Protein AF-A0A0C3C4B1-F1 (afdb_monomer_lite)

Radius of gyration: 58.75 Å; chains: 1; bounding box: 113×46×162 Å

Organism: Piloderma croceum (strain F 1598) (NCBI:txid765440)

Structure (mmCIF, N/CA/C/O backbone):
data_AF-A0A0C3C4B1-F1
#
_entry.id   AF-A0A0C3C4B1-F1
#
loop_
_atom_site.group_PDB
_atom_site.id
_atom_site.type_symbol
_atom_site.label_atom_id
_atom_site.label_alt_id
_atom_site.label_comp_id
_atom_site.label_asym_id
_atom_site.label_entity_id
_atom_site.label_seq_id
_atom_site.pdbx_PDB_ins_code
_atom_site.Cartn_x
_atom_site.Cartn_y
_atom_site.Cartn_z
_atom_site.occupancy
_atom_site.B_iso_or_equiv
_atom_site.auth_seq_id
_atom_site.auth_comp_id
_atom_site.auth_asym_id
_atom_site.auth_atom_id
_atom_site.pdbx_PDB_model_num
ATOM 1 N N . MET A 1 1 ? 31.439 -0.767 -1.280 1.00 61.25 1 MET A N 1
ATOM 2 C CA . MET A 1 1 ? 32.888 -0.505 -1.474 1.00 61.25 1 MET A CA 1
ATOM 3 C C . MET A 1 1 ? 33.476 -1.150 -2.734 1.00 61.25 1 MET A C 1
ATOM 5 O O . MET A 1 1 ? 34.308 -0.508 -3.358 1.00 61.25 1 MET A O 1
ATOM 9 N N . GLN A 1 2 ? 33.068 -2.366 -3.140 1.00 62.38 2 GLN A N 1
ATOM 10 C CA . GLN A 1 2 ? 33.624 -3.017 -4.344 1.00 62.38 2 GLN A CA 1
ATOM 11 C C . GLN A 1 2 ? 33.242 -2.362 -5.678 1.00 62.38 2 GLN A C 1
ATOM 13 O O . GLN A 1 2 ? 34.098 -2.203 -6.540 1.00 62.38 2 GLN A O 1
ATOM 18 N N . PHE A 1 3 ? 31.998 -1.902 -5.823 1.00 70.81 3 PHE A N 1
ATOM 19 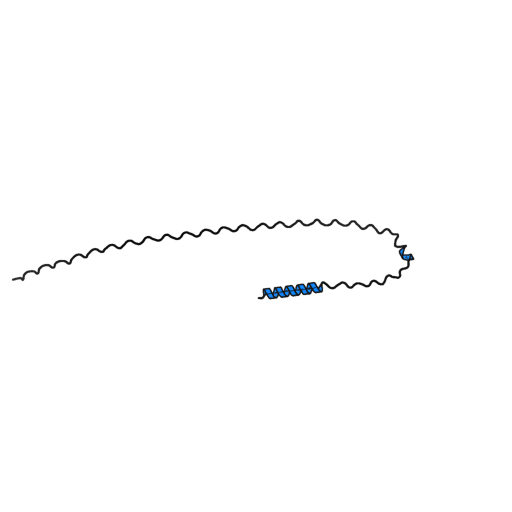C CA . PHE A 1 3 ? 31.538 -1.246 -7.054 1.00 70.81 3 PHE A CA 1
ATOM 20 C C . PHE A 1 3 ? 32.345 0.009 -7.413 1.00 70.81 3 PHE A C 1
ATOM 22 O O . PHE A 1 3 ? 32.698 0.208 -8.569 1.00 70.81 3 PHE A O 1
ATOM 29 N N . PHE A 1 4 ? 32.708 0.821 -6.418 1.00 77.00 4 PHE A N 1
ATOM 30 C CA . PHE A 1 4 ? 33.491 2.037 -6.639 1.00 77.00 4 PHE A CA 1
ATOM 31 C C . PHE A 1 4 ? 34.906 1.734 -7.158 1.00 77.00 4 PHE A C 1
ATOM 33 O O . PHE A 1 4 ? 35.390 2.398 -8.067 1.00 77.00 4 PHE A O 1
ATOM 40 N N . LYS A 1 5 ? 35.545 0.677 -6.641 1.00 74.81 5 LYS A N 1
ATOM 41 C CA . LYS A 1 5 ? 36.882 0.245 -7.077 1.00 74.81 5 LYS A CA 1
ATOM 42 C C . LYS A 1 5 ? 36.877 -0.240 -8.530 1.00 74.81 5 LYS A C 1
ATOM 44 O O . LYS A 1 5 ? 37.757 0.147 -9.291 1.00 74.81 5 LYS A O 1
ATOM 49 N N . SER A 1 6 ? 35.867 -1.015 -8.934 1.00 83.19 6 SER A N 1
ATOM 50 C CA . SER A 1 6 ? 35.720 -1.454 -10.331 1.00 83.19 6 SER A CA 1
ATOM 51 C C . SER A 1 6 ? 35.477 -0.293 -11.294 1.00 83.19 6 SER A C 1
ATOM 53 O O . SER A 1 6 ? 36.046 -0.287 -12.382 1.00 83.19 6 SER A O 1
ATOM 55 N N . ILE A 1 7 ? 34.684 0.706 -10.894 1.00 89.31 7 ILE A N 1
ATOM 56 C CA . ILE A 1 7 ? 34.424 1.890 -11.726 1.00 89.31 7 ILE A CA 1
ATOM 57 C C . ILE A 1 7 ? 35.713 2.692 -11.946 1.00 89.31 7 ILE A C 1
ATOM 59 O O . ILE A 1 7 ? 36.022 3.051 -13.079 1.00 89.31 7 ILE A O 1
ATOM 63 N N . VAL A 1 8 ? 36.504 2.919 -10.893 1.00 88.88 8 VAL A N 1
ATOM 64 C CA . VAL A 1 8 ? 37.772 3.660 -11.006 1.00 88.88 8 VAL A CA 1
ATOM 65 C C . VAL A 1 8 ? 38.770 2.930 -11.910 1.00 88.88 8 VAL A C 1
ATOM 67 O O . VAL A 1 8 ? 39.396 3.562 -12.757 1.00 88.88 8 VAL A O 1
ATOM 70 N N . VAL A 1 9 ? 38.879 1.602 -11.792 1.00 90.25 9 VAL A N 1
ATOM 71 C CA . VAL A 1 9 ? 39.764 0.795 -12.653 1.00 90.25 9 VAL A CA 1
ATOM 72 C C . VAL A 1 9 ? 39.320 0.841 -14.118 1.00 90.25 9 VAL A C 1
ATOM 74 O O . VAL A 1 9 ? 40.162 0.986 -15.002 1.00 90.25 9 VAL A O 1
ATOM 77 N N . ALA A 1 10 ? 38.013 0.773 -14.385 1.00 89.81 10 ALA A N 1
ATOM 78 C CA . ALA A 1 10 ? 37.480 0.843 -15.744 1.00 89.81 10 ALA A CA 1
ATOM 79 C C . ALA A 1 10 ? 37.750 2.204 -16.408 1.00 89.81 10 ALA A C 1
ATOM 81 O O . ALA A 1 10 ? 38.149 2.253 -17.571 1.00 89.81 10 ALA A O 1
ATOM 82 N N . ILE A 1 11 ? 37.594 3.302 -15.661 1.00 89.88 11 ILE A N 1
ATOM 83 C CA . ILE A 1 11 ? 37.898 4.654 -16.153 1.00 89.88 11 ILE A CA 1
ATOM 84 C C . ILE A 1 11 ? 39.391 4.777 -16.476 1.00 89.88 11 ILE A C 1
ATOM 86 O O . ILE A 1 11 ? 39.749 5.251 -17.553 1.00 89.88 11 ILE A O 1
ATOM 90 N N . LEU A 1 12 ? 40.264 4.298 -15.585 1.00 89.12 12 LEU A N 1
ATOM 91 C CA . LEU A 1 12 ? 41.713 4.402 -15.764 1.00 89.12 12 LEU A CA 1
ATOM 92 C C . LEU A 1 12 ? 42.204 3.602 -16.982 1.00 89.12 12 LEU A C 1
ATOM 94 O O . LEU A 1 12 ? 43.038 4.086 -17.748 1.00 89.12 12 LEU A O 1
ATOM 98 N N . ALA A 1 13 ? 41.643 2.408 -17.196 1.00 85.00 13 ALA A N 1
ATOM 99 C CA . ALA A 1 13 ? 41.939 1.579 -18.361 1.00 85.00 13 ALA A CA 1
ATOM 100 C C . ALA A 1 13 ? 41.488 2.243 -19.674 1.00 85.00 13 ALA A C 1
ATOM 102 O O . ALA A 1 13 ? 42.225 2.227 -20.662 1.00 85.00 13 ALA A O 1
ATOM 103 N N . LEU A 1 14 ? 40.311 2.876 -19.678 1.00 82.75 14 LEU A N 1
ATOM 104 C CA . LEU A 1 14 ? 39.783 3.563 -20.855 1.00 82.75 14 LEU A CA 1
ATOM 105 C C . LEU A 1 14 ? 40.607 4.812 -21.209 1.00 82.75 14 LEU A C 1
ATOM 107 O O . LEU A 1 14 ? 40.904 5.040 -22.381 1.00 82.75 14 LEU A O 1
ATOM 111 N N . SER A 1 15 ? 41.037 5.588 -20.211 1.00 74.56 15 SER A N 1
ATOM 112 C CA . SER A 1 15 ? 41.909 6.752 -20.422 1.00 74.56 15 SER A CA 1
ATOM 113 C C . SER A 1 15 ? 43.293 6.366 -20.955 1.00 74.56 15 SER A C 1
ATOM 115 O O . SER A 1 15 ? 43.823 7.037 -21.845 1.00 74.56 15 SER A O 1
ATOM 117 N N . ALA A 1 16 ? 43.869 5.268 -20.456 1.00 72.38 16 ALA A N 1
ATOM 118 C CA . ALA A 1 16 ? 45.143 4.749 -20.952 1.00 72.38 16 ALA A CA 1
ATOM 119 C C . ALA A 1 16 ? 45.040 4.283 -22.415 1.00 72.38 16 ALA A C 1
ATOM 121 O O . ALA A 1 16 ? 45.902 4.610 -23.232 1.00 72.38 16 ALA A O 1
ATOM 122 N N . TYR A 1 17 ? 43.955 3.589 -22.768 1.00 72.62 17 TYR A N 1
ATOM 123 C CA . TYR A 1 17 ? 43.702 3.148 -24.140 1.00 72.62 17 TYR A CA 1
ATOM 124 C C . TYR A 1 17 ? 43.503 4.326 -25.108 1.00 72.62 17 TYR A C 1
ATOM 126 O O . TYR A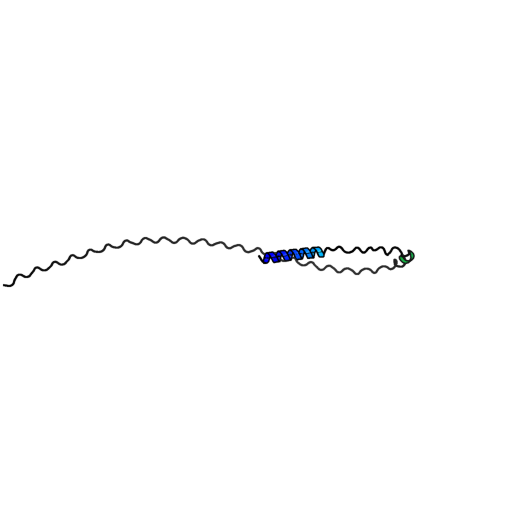 1 17 ? 44.091 4.345 -26.188 1.00 72.62 17 TYR A O 1
ATOM 134 N N . ALA A 1 18 ? 42.753 5.353 -24.695 1.00 65.44 18 ALA A N 1
ATOM 135 C CA . ALA A 1 18 ? 42.546 6.562 -25.494 1.00 65.44 18 ALA A CA 1
ATOM 136 C C . ALA A 1 18 ? 43.855 7.324 -25.775 1.00 65.44 18 ALA A C 1
ATOM 138 O O . ALA A 1 18 ? 44.009 7.916 -26.839 1.00 65.44 18 ALA A O 1
ATOM 139 N N . THR A 1 19 ? 44.816 7.275 -24.847 1.00 62.03 19 THR A N 1
ATOM 140 C CA . THR A 1 19 ? 46.128 7.924 -25.007 1.00 62.03 19 THR A CA 1
ATOM 141 C C . THR A 1 19 ? 47.032 7.149 -25.973 1.00 62.03 19 THR A C 1
ATOM 143 O O . THR A 1 19 ? 47.754 7.755 -26.760 1.00 62.03 19 THR A O 1
ATOM 146 N N . ALA A 1 20 ? 46.967 5.814 -25.971 1.00 58.16 20 ALA A N 1
ATOM 147 C CA . ALA A 1 20 ? 47.760 4.972 -26.869 1.00 58.16 20 ALA A CA 1
ATOM 148 C C . ALA A 1 20 ? 47.301 5.045 -28.339 1.00 58.16 20 ALA A C 1
ATOM 150 O O . ALA A 1 20 ? 48.114 4.878 -29.246 1.00 58.16 20 ALA A O 1
ATOM 151 N N . ALA A 1 21 ? 46.020 5.332 -28.584 1.00 58.78 21 ALA A N 1
ATOM 152 C CA . ALA A 1 21 ? 45.460 5.471 -29.930 1.00 58.78 21 ALA A CA 1
ATOM 153 C C . ALA A 1 21 ? 45.822 6.800 -30.632 1.00 58.78 21 ALA A C 1
ATOM 155 O O . ALA A 1 21 ? 45.499 6.979 -31.802 1.00 58.78 21 ALA A O 1
ATOM 156 N N . ALA A 1 22 ? 46.491 7.727 -29.938 1.00 57.78 22 ALA A N 1
ATOM 157 C CA . ALA A 1 22 ? 46.840 9.056 -30.441 1.00 57.78 22 ALA A CA 1
ATOM 158 C C . ALA A 1 22 ? 48.310 9.177 -30.896 1.00 57.78 22 ALA A C 1
ATOM 160 O O . ALA A 1 22 ? 48.888 10.264 -30.844 1.00 57.78 22 ALA A O 1
ATOM 161 N N . LEU A 1 23 ? 48.941 8.076 -31.324 1.00 56.38 23 LEU A N 1
ATOM 162 C CA . LEU A 1 23 ? 50.271 8.129 -31.935 1.00 56.38 23 LEU A CA 1
ATOM 163 C C . LEU A 1 23 ? 50.169 8.761 -33.339 1.00 56.38 23 LEU A C 1
ATOM 165 O O . LEU A 1 23 ? 49.448 8.233 -34.184 1.00 56.38 23 LEU A O 1
ATOM 169 N N . PRO A 1 24 ? 50.860 9.883 -33.613 1.00 57.44 24 PRO A N 1
ATOM 170 C CA . PRO A 1 24 ? 50.840 10.500 -34.930 1.00 57.44 24 PRO A CA 1
ATOM 171 C C . PRO A 1 24 ? 51.627 9.644 -35.932 1.00 57.44 24 PRO A C 1
ATOM 173 O O . PRO A 1 24 ? 52.768 9.260 -35.675 1.00 57.44 24 PRO A O 1
ATOM 176 N N . GLU A 1 25 ? 51.004 9.372 -37.079 1.00 58.44 25 GLU A N 1
ATOM 177 C CA . GLU A 1 25 ? 51.595 8.687 -38.234 1.00 58.44 25 GLU A CA 1
ATOM 178 C C . GLU A 1 25 ? 53.004 9.225 -38.571 1.00 58.44 25 GLU A C 1
ATOM 180 O O . GLU A 1 25 ? 53.204 10.448 -38.637 1.00 58.44 25 GLU A O 1
ATOM 185 N N . PRO A 1 26 ? 53.995 8.353 -38.839 1.00 52.41 26 PRO A N 1
ATOM 186 C CA . PRO A 1 26 ? 55.309 8.786 -39.285 1.00 52.41 26 PRO A CA 1
ATOM 187 C C . PRO A 1 26 ? 55.194 9.399 -40.686 1.00 52.41 26 PRO A C 1
ATOM 189 O O . PRO A 1 26 ? 54.931 8.713 -41.673 1.00 52.41 26 PRO A O 1
ATOM 192 N N . LYS A 1 27 ? 55.424 10.713 -40.794 1.00 49.81 27 LYS A N 1
ATOM 193 C CA . LYS A 1 27 ? 55.562 11.408 -42.082 1.00 49.81 27 LYS A CA 1
ATOM 194 C C . LYS A 1 27 ? 56.703 10.768 -42.880 1.00 49.81 27 LYS A C 1
ATOM 196 O O . LYS A 1 27 ? 57.877 11.030 -42.621 1.00 49.81 27 LYS A O 1
ATOM 201 N N . ALA A 1 28 ? 56.354 9.953 -43.871 1.00 51.19 28 ALA A N 1
ATOM 202 C CA . ALA A 1 28 ? 57.290 9.465 -44.869 1.00 51.19 28 ALA A CA 1
ATOM 203 C C . ALA A 1 28 ? 57.869 10.666 -45.640 1.00 51.19 28 ALA A C 1
ATOM 205 O O . ALA A 1 28 ? 57.177 11.343 -46.402 1.00 51.19 28 ALA A O 1
ATOM 206 N N . SER A 1 29 ? 59.146 10.957 -45.394 1.00 51.50 29 SER A N 1
ATOM 207 C CA . SER A 1 29 ? 59.927 11.980 -46.090 1.00 51.50 29 SER A CA 1
ATOM 208 C C . SER A 1 29 ? 60.185 11.533 -47.533 1.00 51.50 29 SER A C 1
ATOM 210 O O . SER A 1 29 ? 61.153 10.837 -47.835 1.00 51.50 29 SER A O 1
ATOM 212 N N . GLY A 1 30 ? 59.265 11.881 -48.432 1.00 56.69 30 GLY A N 1
ATOM 213 C CA . GLY A 1 30 ? 59.358 11.604 -49.862 1.00 56.69 30 GLY A CA 1
ATOM 214 C C . GLY A 1 30 ? 60.284 12.588 -50.573 1.00 56.69 30 GLY A C 1
ATOM 215 O O . GLY A 1 30 ? 59.812 13.528 -51.203 1.00 56.69 30 GLY A O 1
ATOM 216 N N . ASN A 1 31 ? 61.598 12.364 -50.504 1.00 51.91 31 ASN A N 1
ATOM 217 C CA . ASN A 1 31 ? 62.592 13.132 -51.267 1.00 51.91 31 ASN A CA 1
ATOM 218 C C . ASN A 1 31 ? 63.342 12.258 -52.290 1.00 51.91 31 ASN A C 1
ATOM 220 O O . ASN A 1 31 ? 64.567 12.264 -52.344 1.00 51.91 31 ASN A O 1
ATOM 224 N N . GLY A 1 32 ? 62.604 11.463 -53.074 1.00 52.69 32 GLY A N 1
ATOM 225 C CA . GLY A 1 32 ? 63.179 10.481 -54.009 1.00 52.69 32 GLY A CA 1
ATOM 226 C C . GLY A 1 32 ? 62.897 10.701 -55.499 1.00 52.69 32 GLY A C 1
ATOM 227 O O . GLY A 1 32 ? 63.417 9.955 -56.317 1.00 52.69 32 GLY A O 1
ATOM 228 N N . LEU A 1 33 ? 62.088 11.692 -55.894 1.00 48.75 33 LEU A N 1
ATOM 229 C CA . LEU A 1 33 ? 61.560 11.773 -57.272 1.00 48.75 33 LEU A CA 1
ATOM 230 C C . LEU A 1 33 ? 62.057 12.986 -58.076 1.00 48.75 33 LEU A C 1
ATOM 232 O O . LEU A 1 33 ? 61.385 13.455 -58.991 1.00 48.75 33 LEU A O 1
ATOM 236 N N . ARG A 1 34 ? 63.237 13.524 -57.751 1.00 55.19 34 ARG A N 1
ATOM 237 C CA . ARG A 1 34 ? 63.822 14.699 -58.427 1.00 55.19 34 ARG A CA 1
ATOM 238 C C . ARG A 1 34 ? 64.806 14.347 -59.552 1.00 55.19 34 ARG A C 1
ATOM 240 O O . ARG A 1 34 ? 65.710 15.128 -59.809 1.00 55.19 34 ARG A O 1
ATOM 247 N N . MET A 1 35 ? 64.633 13.216 -60.241 1.00 53.75 35 MET A N 1
ATOM 248 C CA . MET A 1 35 ? 65.390 12.891 -61.463 1.00 53.75 35 MET A CA 1
ATOM 249 C C . MET A 1 35 ? 64.604 11.958 -62.397 1.00 53.75 35 MET A C 1
ATOM 251 O O . MET A 1 35 ? 64.938 10.789 -62.541 1.00 53.75 35 MET A O 1
ATOM 255 N N . LEU A 1 36 ? 63.562 12.459 -63.059 1.00 47.25 36 LEU A N 1
ATOM 256 C CA . LEU A 1 36 ? 63.044 11.814 -64.270 1.00 47.25 36 LEU A CA 1
ATOM 257 C C . LEU A 1 36 ? 63.010 12.869 -65.377 1.00 47.25 36 LEU A C 1
ATOM 259 O O . LEU A 1 36 ? 62.537 13.987 -65.180 1.00 47.25 36 LEU A O 1
ATOM 263 N N . THR A 1 37 ? 63.632 12.536 -66.503 1.00 50.47 37 THR A N 1
ATOM 264 C CA . THR A 1 37 ? 63.935 13.428 -67.625 1.00 50.47 37 THR A CA 1
ATOM 265 C C . THR A 1 37 ? 62.671 14.033 -68.267 1.00 50.47 37 THR A C 1
ATOM 267 O O . THR A 1 37 ? 61.631 13.369 -68.325 1.00 50.47 37 THR A O 1
ATOM 270 N N . PRO A 1 38 ? 62.736 15.265 -68.821 1.00 55.94 38 PRO A N 1
ATOM 271 C CA . PRO A 1 38 ? 61.573 15.939 -69.420 1.00 55.94 38 PRO A CA 1
ATOM 272 C C . PRO A 1 38 ? 60.915 15.159 -70.573 1.00 55.94 38 PRO A C 1
ATOM 274 O O . PRO A 1 38 ? 59.708 15.256 -70.777 1.00 55.94 38 PRO A O 1
ATOM 277 N N . ALA A 1 39 ? 61.692 14.345 -71.297 1.00 48.97 39 ALA A N 1
ATOM 278 C CA . ALA A 1 39 ? 61.240 13.616 -72.483 1.00 48.97 39 ALA A CA 1
ATOM 279 C C . ALA A 1 39 ? 60.266 12.457 -72.181 1.00 48.97 39 ALA A C 1
ATOM 281 O O . ALA A 1 39 ? 59.399 12.168 -72.999 1.00 48.97 39 ALA A O 1
ATOM 282 N N . ALA A 1 40 ? 60.343 11.832 -71.000 1.00 50.88 40 ALA A N 1
ATOM 283 C CA . ALA A 1 40 ? 59.419 10.758 -70.611 1.00 50.88 40 ALA A CA 1
ATOM 284 C C . ALA A 1 40 ? 58.076 11.286 -70.063 1.00 50.88 40 ALA A C 1
ATOM 286 O O . ALA A 1 40 ? 57.097 10.548 -69.992 1.00 50.88 40 ALA A O 1
ATOM 287 N N . SER A 1 41 ? 58.011 12.573 -69.697 1.00 52.69 41 SER A N 1
ATOM 288 C CA . SER A 1 41 ? 56.814 13.188 -69.102 1.00 52.69 41 SER A CA 1
ATOM 289 C C . SER A 1 41 ? 55.732 13.543 -70.126 1.00 52.69 41 SER A C 1
ATOM 291 O O . SER A 1 41 ? 54.577 13.717 -69.746 1.00 52.69 41 SER A O 1
ATOM 293 N N . HIS A 1 42 ? 56.090 13.667 -71.407 1.00 53.31 42 HIS A N 1
ATOM 294 C CA . HIS A 1 42 ? 55.137 13.975 -72.478 1.00 53.31 42 HIS A CA 1
ATOM 295 C C . HIS A 1 42 ? 54.443 12.719 -73.025 1.00 53.31 42 HIS A C 1
ATOM 297 O O . HIS A 1 42 ? 53.243 12.750 -73.253 1.00 53.31 42 HIS A O 1
ATOM 303 N N . ALA A 1 43 ? 55.154 11.594 -73.155 1.00 52.69 43 ALA A N 1
ATOM 304 C CA . ALA A 1 43 ? 54.611 10.382 -73.779 1.00 52.69 43 ALA A CA 1
ATOM 305 C C . ALA A 1 43 ? 53.537 9.650 -72.944 1.00 52.69 43 ALA A C 1
ATOM 307 O O . ALA A 1 43 ? 52.748 8.893 -73.494 1.00 52.69 43 ALA A O 1
ATOM 308 N N . LEU A 1 44 ? 53.486 9.875 -71.627 1.00 54.31 44 LEU A N 1
ATOM 309 C CA . LEU A 1 44 ? 52.461 9.311 -70.732 1.00 54.31 44 LEU A CA 1
ATOM 310 C C . LEU A 1 44 ? 51.250 10.236 -70.528 1.00 54.31 44 LEU A C 1
ATOM 312 O O . LEU A 1 44 ? 50.309 9.851 -69.840 1.00 54.31 44 LEU A O 1
ATOM 316 N N . ARG A 1 45 ? 51.279 11.467 -71.059 1.00 55.78 45 ARG A N 1
ATOM 317 C CA . ARG A 1 45 ? 50.228 12.474 -70.822 1.00 55.78 45 ARG A CA 1
ATOM 318 C C . ARG A 1 45 ? 49.073 12.434 -71.820 1.00 55.78 45 ARG A C 1
ATOM 320 O O . ARG A 1 45 ? 48.038 13.014 -71.512 1.00 55.78 45 ARG A O 1
ATOM 327 N N . ASP A 1 46 ? 49.242 11.771 -72.963 1.00 56.12 46 ASP A N 1
ATOM 328 C CA . ASP A 1 46 ? 48.296 11.846 -74.088 1.00 56.12 46 ASP A CA 1
ATOM 329 C C . ASP A 1 46 ? 47.273 10.698 -74.152 1.00 56.12 46 ASP A C 1
ATOM 331 O O . ASP A 1 46 ? 46.434 10.683 -75.049 1.00 56.12 46 ASP A O 1
ATOM 335 N N . GLU A 1 47 ? 47.285 9.753 -73.207 1.00 60.91 47 GLU A N 1
ATOM 336 C CA . GLU A 1 47 ? 46.217 8.749 -73.098 1.00 60.91 47 GLU A CA 1
ATOM 337 C C . GLU A 1 47 ? 45.103 9.306 -72.192 1.00 60.91 47 GLU A C 1
ATOM 339 O O . GLU A 1 47 ? 45.368 9.603 -71.019 1.00 60.91 47 GLU A O 1
ATOM 344 N N . PRO A 1 48 ? 43.871 9.517 -72.702 1.00 69.62 48 PRO A N 1
ATOM 345 C CA . PRO A 1 48 ? 42.769 9.986 -71.878 1.00 69.62 48 PRO A CA 1
ATOM 346 C C . PRO A 1 48 ? 42.484 8.951 -70.792 1.00 69.62 48 PRO A C 1
ATOM 348 O O . PRO A 1 48 ? 42.015 7.854 -71.080 1.00 69.62 48 PRO A O 1
ATOM 351 N N . ALA A 1 49 ? 42.742 9.307 -69.531 1.00 71.94 49 ALA A N 1
ATOM 352 C CA . ALA A 1 49 ? 42.439 8.421 -68.418 1.00 71.94 49 ALA A CA 1
ATOM 353 C C . ALA A 1 49 ? 40.954 8.003 -68.483 1.00 71.94 49 ALA A C 1
ATOM 355 O O . ALA A 1 49 ? 40.086 8.875 -6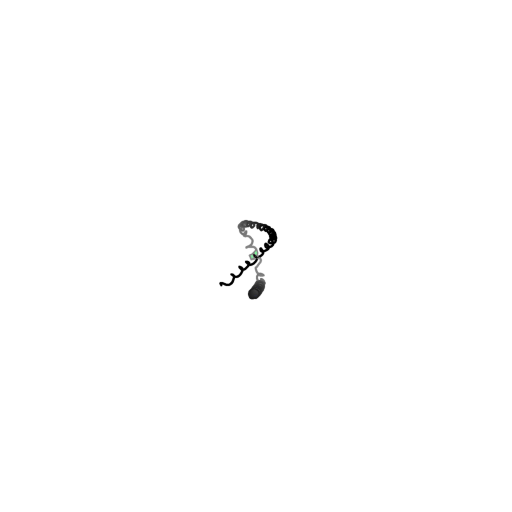8.621 1.00 71.94 49 ALA A O 1
ATOM 356 N N . PRO A 1 50 ? 40.642 6.696 -68.399 1.00 76.81 50 PRO A N 1
ATOM 357 C CA . PRO A 1 50 ? 39.273 6.221 -68.507 1.00 76.81 50 PRO A CA 1
ATOM 358 C C . PRO A 1 50 ? 38.402 6.894 -67.447 1.00 76.81 50 PRO A C 1
ATOM 360 O O . PRO A 1 50 ? 38.798 7.029 -66.286 1.00 76.81 50 PRO A O 1
ATOM 363 N N . ALA A 1 51 ? 37.211 7.333 -67.863 1.00 80.06 51 ALA A N 1
ATOM 364 C CA . ALA A 1 51 ? 36.265 7.988 -66.974 1.00 80.06 51 ALA A CA 1
ATOM 365 C C . ALA A 1 51 ? 35.964 7.081 -65.773 1.00 80.06 51 ALA A C 1
ATOM 367 O O . ALA A 1 51 ? 35.633 5.903 -65.935 1.00 80.06 51 ALA A O 1
ATOM 368 N N . ALA A 1 52 ? 36.090 7.635 -64.566 1.00 80.56 52 ALA A N 1
ATOM 369 C CA . ALA A 1 52 ? 35.775 6.900 -63.353 1.00 80.56 52 ALA A CA 1
ATOM 370 C C . ALA A 1 52 ? 34.296 6.469 -63.382 1.00 80.56 52 ALA A C 1
ATOM 372 O O . ALA A 1 52 ? 33.438 7.263 -63.786 1.00 80.56 52 ALA A O 1
ATOM 373 N N . PRO A 1 53 ? 33.980 5.230 -62.966 1.00 83.12 53 PRO A N 1
ATOM 374 C CA . PRO A 1 53 ? 32.601 4.780 -62.913 1.00 83.12 53 PRO A CA 1
ATOM 375 C C . PRO A 1 53 ? 31.788 5.671 -61.961 1.00 83.12 53 PRO A C 1
ATOM 377 O O . PRO A 1 53 ? 32.331 6.187 -60.977 1.00 83.12 53 PRO A O 1
ATOM 380 N N . PRO A 1 54 ? 30.486 5.858 -62.234 1.00 82.94 54 PRO A N 1
ATOM 381 C CA . PRO A 1 54 ? 29.626 6.658 -61.380 1.00 82.94 54 PRO A CA 1
ATOM 382 C C . PRO A 1 54 ? 29.597 6.085 -59.961 1.00 82.94 54 PRO A C 1
ATOM 384 O O . PRO A 1 54 ? 29.517 4.872 -59.760 1.00 82.94 54 PRO A O 1
ATOM 387 N N . ALA A 1 55 ? 29.661 6.976 -58.973 1.00 85.00 55 ALA A N 1
ATOM 388 C CA . ALA A 1 55 ? 29.560 6.591 -57.575 1.00 85.00 55 ALA A CA 1
ATOM 389 C C . ALA A 1 55 ? 28.163 6.033 -57.273 1.00 85.00 55 ALA A C 1
ATOM 391 O O . ALA A 1 55 ? 27.153 6.535 -57.774 1.00 85.00 55 ALA A O 1
ATOM 392 N N . PHE A 1 56 ? 28.104 5.006 -56.425 1.00 89.44 56 PHE A N 1
ATOM 393 C CA . PHE A 1 56 ? 26.830 4.477 -55.958 1.00 89.44 56 PHE A CA 1
ATOM 394 C C . PHE A 1 56 ? 26.093 5.513 -55.097 1.00 89.44 56 PHE A C 1
ATOM 396 O O . PHE A 1 56 ? 26.735 6.225 -54.317 1.00 89.44 56 PHE A O 1
ATOM 403 N N . PRO A 1 57 ? 24.753 5.589 -55.194 1.00 87.12 57 PRO A N 1
ATOM 404 C CA . PRO A 1 57 ? 23.960 6.422 -54.304 1.00 87.12 57 PRO A CA 1
ATOM 405 C C . PRO A 1 57 ? 24.186 6.024 -52.846 1.00 87.12 57 PRO A C 1
ATOM 407 O O . PRO A 1 57 ? 24.271 4.837 -52.520 1.00 87.12 57 PRO A O 1
ATOM 410 N N . ALA A 1 58 ? 24.245 7.019 -51.963 1.00 87.88 58 ALA A N 1
ATOM 411 C CA . ALA A 1 58 ? 24.286 6.759 -50.533 1.00 87.88 58 ALA A CA 1
ATOM 412 C C . ALA A 1 58 ? 22.999 6.032 -50.093 1.00 87.88 58 ALA A C 1
ATOM 414 O O . ALA A 1 58 ? 21.915 6.344 -50.602 1.00 87.88 58 ALA A O 1
ATOM 415 N N . PRO A 1 59 ? 23.091 5.075 -49.154 1.00 90.75 59 PRO A N 1
ATOM 416 C CA . PRO A 1 59 ? 21.911 4.415 -48.623 1.00 90.75 59 PRO A CA 1
ATOM 417 C C . PRO A 1 59 ? 20.996 5.430 -47.917 1.00 90.75 59 PRO A C 1
ATOM 419 O O . PRO A 1 59 ? 21.481 6.423 -47.364 1.00 90.75 59 PRO A O 1
ATOM 422 N N . PRO A 1 60 ? 19.674 5.194 -47.918 1.00 90.44 60 PRO A N 1
ATOM 423 C CA . PRO A 1 60 ? 18.728 6.069 -47.243 1.00 90.44 60 PRO A CA 1
ATOM 424 C C . PRO A 1 60 ? 18.992 6.120 -45.734 1.00 90.44 60 PRO A C 1
ATOM 426 O O . PRO A 1 60 ? 19.412 5.138 -45.119 1.00 90.44 60 PRO A O 1
ATOM 429 N N . ALA A 1 61 ? 18.717 7.279 -45.136 1.00 90.56 61 ALA A N 1
ATOM 430 C CA . ALA A 1 61 ? 18.837 7.469 -43.698 1.00 90.56 61 ALA A CA 1
ATOM 431 C C . ALA A 1 61 ? 17.825 6.597 -42.938 1.00 90.56 61 ALA A C 1
ATOM 433 O O . ALA A 1 61 ? 16.693 6.393 -43.383 1.00 90.56 61 ALA A O 1
ATOM 434 N N . LEU A 1 62 ? 18.236 6.104 -41.768 1.00 93.81 62 LEU A N 1
ATOM 435 C CA . LEU A 1 62 ? 17.356 5.334 -40.896 1.00 93.81 62 LEU A CA 1
ATOM 436 C C . LEU A 1 62 ? 16.261 6.235 -40.295 1.00 93.81 62 LEU A C 1
ATOM 438 O O . LEU A 1 62 ? 16.542 7.390 -39.960 1.00 93.81 62 LEU A O 1
ATOM 442 N N . PRO A 1 63 ? 15.030 5.720 -40.117 1.00 90.81 63 PRO A N 1
ATOM 443 C CA . PRO A 1 63 ? 13.974 6.446 -39.422 1.00 90.81 63 PRO A CA 1
ATOM 444 C C . PRO A 1 63 ? 14.373 6.812 -37.991 1.00 90.81 63 PRO A C 1
ATOM 446 O O . PRO A 1 63 ? 15.068 6.056 -37.309 1.00 90.81 63 PRO A O 1
ATOM 449 N N . ALA A 1 64 ? 13.884 7.958 -37.520 1.00 90.19 64 ALA A N 1
ATOM 450 C CA . ALA A 1 64 ? 14.056 8.356 -36.131 1.00 90.19 64 ALA A CA 1
ATOM 451 C C . ALA A 1 64 ? 13.337 7.366 -35.190 1.00 90.19 64 ALA A C 1
ATOM 453 O O . ALA A 1 64 ? 12.254 6.875 -35.528 1.00 90.19 64 ALA A O 1
ATOM 454 N N . PRO A 1 65 ? 13.908 7.073 -34.009 1.00 91.69 65 PRO A N 1
ATOM 455 C CA . PRO A 1 65 ? 13.249 6.223 -33.029 1.00 91.69 65 PRO A CA 1
ATOM 456 C C . PRO A 1 65 ? 11.941 6.868 -32.533 1.00 91.69 65 PRO A C 1
ATOM 458 O O . PRO A 1 65 ? 11.828 8.097 -32.502 1.00 91.69 65 PRO A O 1
ATOM 461 N N . PRO A 1 66 ? 10.948 6.058 -32.126 1.00 89.69 66 PRO A N 1
ATOM 462 C CA . PRO A 1 66 ? 9.686 6.566 -31.604 1.00 89.69 66 PRO A CA 1
ATOM 463 C C . PRO A 1 66 ? 9.883 7.364 -30.309 1.00 89.69 66 PRO A C 1
ATOM 465 O O . PRO A 1 66 ? 10.767 7.073 -29.501 1.00 89.69 66 PRO A O 1
ATOM 468 N N . ALA A 1 67 ? 9.023 8.362 -30.100 1.00 90.81 67 ALA A N 1
ATOM 469 C CA . ALA A 1 67 ? 9.024 9.165 -28.883 1.00 90.81 67 ALA A CA 1
ATOM 470 C C . ALA A 1 67 ? 8.596 8.332 -27.662 1.00 90.81 67 ALA A C 1
ATOM 472 O O . ALA A 1 67 ? 7.685 7.506 -27.740 1.00 90.81 67 ALA A O 1
ATOM 473 N N . LEU A 1 68 ? 9.237 8.582 -26.518 1.00 90.19 68 LEU A N 1
ATOM 474 C CA . LEU A 1 68 ? 8.843 7.986 -25.243 1.00 90.19 68 LEU A CA 1
ATOM 475 C C . LEU A 1 68 ? 7.528 8.595 -24.751 1.00 90.19 68 LEU A C 1
ATOM 477 O O . LEU A 1 68 ? 7.352 9.813 -24.752 1.00 90.19 68 LEU A O 1
ATOM 481 N N . LEU A 1 69 ? 6.619 7.735 -24.293 1.00 91.00 69 LEU A N 1
ATOM 482 C CA . LEU A 1 69 ? 5.384 8.165 -23.645 1.00 91.00 69 LEU A CA 1
ATOM 483 C C . LEU A 1 69 ? 5.675 8.719 -22.248 1.00 91.00 69 LEU A C 1
ATOM 485 O O . LEU A 1 69 ? 6.558 8.233 -21.539 1.00 91.00 69 LEU A O 1
ATOM 489 N N . ALA A 1 70 ? 4.891 9.718 -21.845 1.00 89.94 70 ALA A N 1
ATOM 490 C CA . ALA A 1 70 ? 4.940 10.240 -20.488 1.00 89.94 70 ALA A CA 1
ATOM 491 C C . ALA A 1 70 ? 4.497 9.161 -19.479 1.00 89.94 70 ALA A C 1
ATOM 493 O O . ALA A 1 70 ? 3.581 8.382 -19.773 1.00 89.94 70 ALA A O 1
ATOM 494 N N . PRO A 1 71 ? 5.115 9.105 -18.286 1.00 89.88 71 PRO A N 1
ATOM 495 C CA . PRO A 1 71 ? 4.680 8.193 -17.241 1.00 89.88 71 PRO A CA 1
ATOM 496 C C . PRO A 1 71 ? 3.247 8.527 -16.783 1.00 89.88 71 PRO A C 1
ATOM 498 O O . PRO A 1 71 ? 2.840 9.692 -16.822 1.00 89.88 71 PRO A O 1
ATOM 501 N N . PRO A 1 72 ? 2.471 7.525 -16.332 1.00 87.69 72 PRO A N 1
ATOM 502 C CA . PRO A 1 72 ? 1.121 7.746 -15.827 1.00 87.69 72 PRO A CA 1
ATOM 503 C C . PRO A 1 72 ? 1.121 8.628 -14.570 1.00 87.69 72 PRO A C 1
ATOM 505 O O . PRO A 1 72 ? 2.059 8.605 -13.772 1.00 87.69 72 PRO A O 1
ATOM 508 N N . ALA A 1 73 ? 0.034 9.378 -14.375 1.00 90.56 73 ALA A N 1
ATOM 509 C CA . ALA A 1 73 ? -0.155 10.209 -13.190 1.00 90.56 73 ALA A CA 1
ATOM 510 C C . ALA A 1 73 ? -0.251 9.363 -11.906 1.00 90.56 73 ALA A C 1
ATOM 512 O O . ALA A 1 73 ? -0.790 8.251 -11.906 1.00 90.56 73 ALA A O 1
ATOM 513 N N . LEU A 1 74 ? 0.251 9.912 -10.796 1.00 90.75 74 LEU A N 1
ATOM 514 C CA . LEU A 1 74 ? 0.145 9.285 -9.480 1.00 90.75 74 LEU A CA 1
ATOM 515 C C . LEU A 1 74 ? -1.318 9.226 -9.022 1.00 90.75 74 LEU A C 1
ATOM 517 O O . LEU A 1 74 ? -2.091 10.164 -9.222 1.00 90.75 74 LEU A O 1
ATOM 521 N N . ARG A 1 75 ? -1.694 8.115 -8.381 1.00 90.69 75 ARG A N 1
ATOM 522 C CA . ARG A 1 75 ? -3.025 7.952 -7.781 1.00 90.69 75 ARG A CA 1
ATOM 523 C C . ARG A 1 75 ? -3.155 8.823 -6.531 1.00 90.69 75 ARG A C 1
ATOM 525 O O . ARG A 1 75 ? -2.199 8.965 -5.773 1.00 90.69 75 ARG A O 1
ATOM 532 N N . ALA A 1 76 ? -4.353 9.360 -6.304 1.00 91.50 76 ALA A N 1
ATOM 533 C CA . ALA A 1 76 ? -4.667 10.100 -5.088 1.00 91.50 76 ALA A CA 1
ATOM 534 C C . ALA A 1 76 ? -4.603 9.190 -3.850 1.00 91.50 76 ALA A C 1
ATOM 536 O O . ALA A 1 76 ? -4.989 8.019 -3.904 1.00 91.50 76 ALA A O 1
ATOM 537 N N . VAL A 1 77 ? -4.132 9.744 -2.732 1.00 92.38 77 VAL A N 1
ATOM 538 C CA . VAL A 1 77 ? -4.129 9.059 -1.435 1.00 92.38 77 VAL A CA 1
ATOM 539 C C . VAL A 1 77 ? -5.550 9.096 -0.855 1.00 92.38 77 VAL A C 1
ATOM 541 O O . VAL A 1 77 ? -6.142 10.177 -0.812 1.00 92.38 77 VAL A O 1
ATOM 544 N N . PRO A 1 78 ? -6.120 7.958 -0.416 1.00 91.06 78 PRO A N 1
ATOM 545 C CA . PRO A 1 78 ? -7.417 7.941 0.255 1.00 91.06 78 PRO A CA 1
ATOM 546 C C . PRO A 1 78 ? -7.422 8.785 1.536 1.00 91.06 78 PRO A C 1
ATOM 548 O O . PRO A 1 78 ? -6.416 8.869 2.239 1.00 91.06 78 PRO A O 1
ATOM 551 N N . ALA A 1 79 ? -8.572 9.378 1.864 1.00 93.88 79 ALA A N 1
ATOM 552 C CA . ALA A 1 79 ? -8.748 10.092 3.124 1.00 93.88 79 ALA A CA 1
ATOM 553 C C . ALA A 1 79 ? -8.656 9.139 4.329 1.00 93.88 79 ALA A C 1
ATOM 555 O O . ALA A 1 79 ? -9.037 7.969 4.244 1.00 93.88 79 ALA A O 1
ATOM 556 N N . SER A 1 80 ? -8.177 9.657 5.463 1.00 94.69 80 SER A N 1
ATOM 557 C CA . SER A 1 80 ? -8.159 8.903 6.718 1.00 94.69 80 SER A CA 1
ATOM 558 C C . SER A 1 80 ? -9.590 8.599 7.187 1.00 94.69 80 SER A C 1
ATOM 560 O O . SER A 1 80 ? -10.448 9.482 7.092 1.00 94.69 80 SER A O 1
ATOM 562 N N . PRO A 1 81 ? -9.862 7.397 7.732 1.00 93.0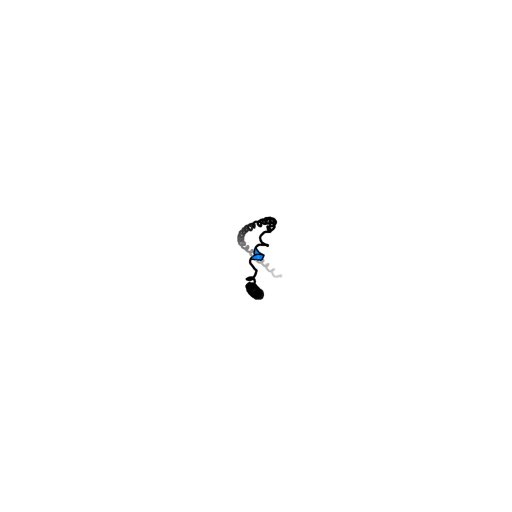0 81 PRO A N 1
ATOM 563 C CA . PRO A 1 81 ? -11.141 7.091 8.365 1.00 93.00 81 PRO A CA 1
ATOM 564 C C . PRO A 1 81 ? -11.455 8.051 9.520 1.00 93.00 81 PRO A C 1
ATOM 566 O O . PRO A 1 81 ? -10.547 8.558 10.182 1.00 93.00 81 PRO A O 1
ATOM 569 N N . ALA A 1 82 ? -12.747 8.262 9.782 1.00 94.75 82 ALA A N 1
ATOM 570 C CA . ALA A 1 82 ? -13.207 9.013 10.946 1.00 94.75 82 ALA A CA 1
ATOM 571 C C . ALA A 1 82 ? -12.926 8.249 12.252 1.00 94.75 82 ALA A C 1
ATOM 573 O O . ALA A 1 82 ? -12.935 7.016 12.281 1.00 94.75 82 ALA A O 1
ATOM 574 N N . SER A 1 83 ? -12.712 8.987 13.342 1.00 95.44 83 SER A N 1
ATOM 575 C CA . SER A 1 83 ? -12.548 8.403 14.674 1.00 95.44 83 SER A CA 1
ATOM 576 C C . SER A 1 83 ? -13.833 7.699 15.141 1.00 95.44 83 SER A C 1
ATOM 578 O O . SER A 1 83 ? -14.925 8.220 14.900 1.00 95.44 83 SER A O 1
ATOM 580 N N . PRO A 1 84 ? -13.733 6.552 15.842 1.00 93.62 84 PRO A N 1
ATOM 581 C CA . PRO A 1 84 ? -14.889 5.888 16.440 1.00 93.62 84 PRO A CA 1
ATOM 582 C C . PRO A 1 84 ? -15.625 6.782 17.448 1.00 93.62 84 PRO A C 1
ATOM 584 O O . PRO A 1 84 ? -15.013 7.610 18.123 1.00 93.62 84 PRO A O 1
ATOM 587 N N . ALA A 1 85 ? -16.937 6.578 17.583 1.00 95.31 85 ALA A N 1
ATOM 588 C CA . ALA A 1 85 ? -17.736 7.245 18.607 1.00 95.31 85 ALA A CA 1
ATOM 589 C C . ALA A 1 85 ? -17.380 6.746 20.019 1.00 95.31 85 ALA A C 1
ATOM 591 O O . ALA A 1 85 ? -17.041 5.578 20.214 1.00 95.31 85 ALA A O 1
ATOM 592 N N . VAL A 1 86 ? -17.500 7.631 21.011 1.00 95.06 86 VAL A N 1
ATOM 593 C CA . VAL A 1 86 ? -17.317 7.282 22.427 1.00 95.06 86 VAL A CA 1
ATOM 594 C C . VAL A 1 86 ? -18.547 6.499 22.914 1.00 95.06 86 VAL A C 1
ATOM 596 O O . VAL A 1 86 ? -19.666 6.988 22.740 1.00 95.06 86 VAL A O 1
ATOM 599 N N . PRO A 1 87 ? -18.381 5.305 23.518 1.00 93.81 87 PRO A N 1
ATOM 600 C CA . PRO A 1 87 ? -19.494 4.559 24.100 1.00 93.81 87 PRO A CA 1
ATOM 601 C C . PRO A 1 87 ? -20.192 5.330 25.227 1.00 93.81 87 PRO A C 1
ATOM 603 O O . PRO A 1 87 ? -19.556 6.078 25.968 1.00 93.81 87 PRO A O 1
ATOM 606 N N . ALA A 1 88 ? -21.499 5.110 25.389 1.00 95.19 88 ALA A N 1
ATOM 607 C CA . ALA A 1 88 ? -22.254 5.670 26.507 1.00 95.19 88 ALA A CA 1
ATOM 608 C C . ALA A 1 88 ? -21.803 5.069 27.850 1.00 95.19 88 ALA A C 1
ATOM 610 O O . ALA A 1 88 ? -21.425 3.897 27.927 1.00 95.19 88 ALA A O 1
ATOM 611 N N . SER A 1 89 ? -21.888 5.866 28.917 1.00 95.44 89 SER A N 1
ATOM 612 C CA . SER A 1 89 ? -21.619 5.392 30.276 1.00 95.44 89 SER A CA 1
ATOM 613 C C . SER A 1 89 ? -22.622 4.306 30.695 1.00 95.44 89 SER A C 1
ATOM 615 O O . SER A 1 89 ? -23.815 4.444 30.409 1.00 95.44 89 SER A O 1
ATOM 617 N N . PRO A 1 90 ? -22.180 3.250 31.404 1.00 93.25 90 PRO A N 1
ATOM 618 C CA . PRO A 1 90 ? -23.080 2.253 31.976 1.00 93.25 90 PRO A CA 1
ATOM 619 C C . PRO A 1 90 ? -24.091 2.872 32.951 1.00 93.25 90 PRO A C 1
ATOM 621 O O . PRO A 1 90 ? -23.792 3.855 33.631 1.00 93.25 90 PRO A O 1
ATOM 624 N N . ALA A 1 91 ? -25.273 2.262 33.058 1.00 95.31 91 ALA A N 1
ATOM 625 C CA . ALA A 1 91 ? -26.264 2.633 34.065 1.00 95.31 91 ALA A CA 1
ATOM 626 C C . ALA A 1 91 ? -25.782 2.282 35.485 1.00 95.31 91 ALA A C 1
ATOM 628 O O . ALA A 1 91 ? -25.035 1.320 35.684 1.00 95.31 91 ALA A O 1
ATOM 629 N N . SER A 1 92 ? -26.238 3.042 36.484 1.00 95.50 92 SER A N 1
ATOM 630 C CA . SER A 1 92 ? -25.957 2.740 37.889 1.00 95.50 92 SER A CA 1
ATOM 631 C C . SER A 1 92 ? -26.617 1.422 38.325 1.00 95.50 92 SER A C 1
ATOM 633 O O . SER A 1 92 ? -27.750 1.150 37.921 1.00 95.50 92 SER A O 1
ATOM 635 N N . PRO A 1 93 ? -25.950 0.613 39.172 1.00 93.94 93 PRO A N 1
ATOM 636 C CA . PRO A 1 93 ? -26.547 -0.588 39.751 1.00 93.94 93 PRO A CA 1
ATOM 637 C C . PRO A 1 93 ? -27.809 -0.282 40.566 1.00 93.94 93 PRO A C 1
ATOM 639 O O . PRO A 1 93 ? -27.923 0.779 41.181 1.00 93.94 93 PRO A O 1
ATOM 642 N N . ALA A 1 94 ? -28.735 -1.241 40.617 1.00 94.81 94 ALA A N 1
ATOM 643 C CA . ALA A 1 94 ? -29.905 -1.162 41.487 1.00 94.81 94 ALA A CA 1
ATOM 644 C C . ALA A 1 94 ? -29.512 -1.273 42.971 1.00 94.81 94 ALA A C 1
ATOM 646 O O . ALA A 1 94 ? -28.560 -1.971 43.327 1.00 94.81 94 ALA A O 1
ATOM 647 N N . VAL A 1 95 ? -30.279 -0.613 43.842 1.00 94.69 95 VAL A N 1
ATOM 648 C CA . VAL A 1 95 ? -30.120 -0.724 45.299 1.00 94.69 95 VAL A CA 1
ATOM 649 C C . VAL A 1 95 ? -30.644 -2.093 45.761 1.00 94.69 95 VAL A C 1
ATOM 651 O O . VAL A 1 95 ? -31.779 -2.438 45.422 1.00 94.69 95 VAL A O 1
ATOM 654 N N . PRO A 1 96 ? -29.864 -2.881 46.526 1.00 93.38 96 PRO A N 1
ATOM 655 C CA . PRO A 1 96 ? -30.338 -4.140 47.097 1.00 93.38 96 PRO A CA 1
ATOM 656 C C . PRO A 1 96 ? -31.534 -3.945 48.038 1.00 93.38 96 PRO A C 1
ATOM 658 O O . PRO A 1 96 ? -31.614 -2.951 48.759 1.00 93.38 96 PRO A O 1
ATOM 661 N N . ALA A 1 97 ? -32.444 -4.920 48.071 1.00 95.00 97 ALA A N 1
ATOM 662 C CA . ALA A 1 97 ? -33.543 -4.932 49.033 1.00 95.00 97 ALA A CA 1
ATOM 663 C C . ALA A 1 97 ? -33.034 -5.178 50.465 1.00 95.00 97 ALA A C 1
ATOM 665 O O . ALA A 1 97 ? -32.056 -5.900 50.674 1.00 95.00 97 ALA A O 1
ATOM 666 N N . TYR A 1 98 ? -33.727 -4.609 51.455 1.00 94.75 98 TYR A N 1
ATOM 667 C CA . TYR A 1 98 ? -33.444 -4.888 52.861 1.00 94.75 98 TYR A CA 1
ATOM 668 C C . TYR A 1 98 ? -33.797 -6.343 53.220 1.00 94.75 98 TYR A C 1
ATOM 670 O O . TYR A 1 98 ? -34.832 -6.844 52.769 1.00 94.75 98 TYR A O 1
ATOM 678 N N . PRO A 1 99 ? -32.981 -7.019 54.051 1.00 93.12 99 PRO A N 1
ATOM 679 C CA . PRO A 1 99 ? -33.325 -8.329 54.592 1.00 93.12 99 PRO A CA 1
ATOM 680 C C . PRO A 1 99 ? -34.628 -8.284 55.397 1.00 93.12 99 PRO A C 1
ATOM 682 O O . PRO A 1 99 ? -34.929 -7.286 56.055 1.00 93.12 99 PRO A O 1
ATOM 685 N N . ALA A 1 100 ? -35.371 -9.392 55.392 1.00 94.19 100 ALA A N 1
ATOM 686 C CA . ALA A 1 100 ? -36.520 -9.551 56.275 1.00 94.19 100 ALA A CA 1
ATOM 687 C C . ALA A 1 100 ? -36.075 -9.560 57.754 1.00 94.19 100 ALA A C 1
ATOM 689 O O . ALA A 1 100 ? -34.997 -10.082 58.064 1.00 94.19 100 ALA A O 1
ATOM 690 N N . PRO A 1 101 ? -36.886 -9.011 58.676 1.00 94.44 101 PRO A N 1
ATOM 691 C CA . PRO A 1 101 ? -36.601 -9.096 60.102 1.00 94.44 1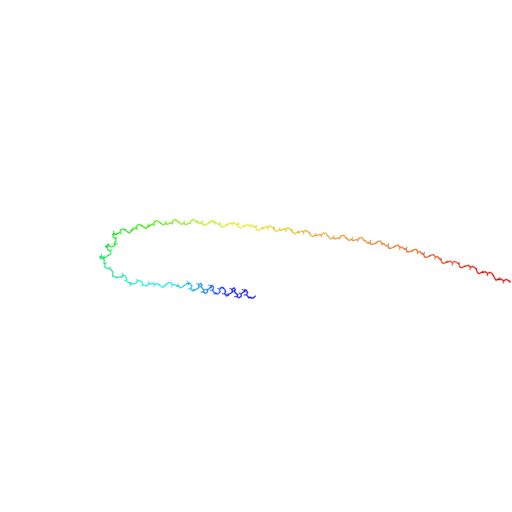01 PRO A CA 1
ATOM 692 C C . PRO A 1 101 ? -36.625 -10.558 60.588 1.00 94.44 101 PRO A C 1
ATOM 694 O O . PRO A 1 101 ? -37.336 -11.389 60.014 1.00 94.44 101 PR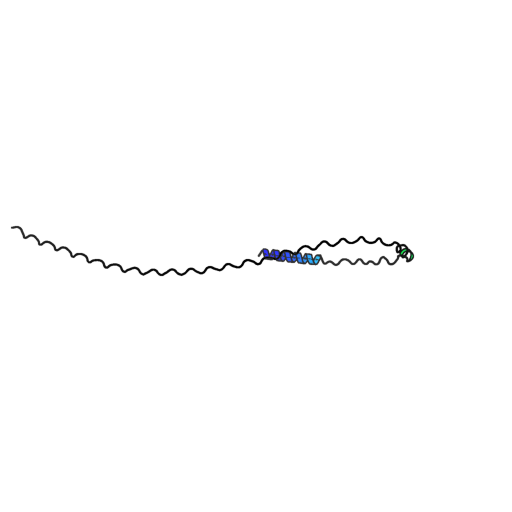O A O 1
ATOM 697 N N . PRO A 1 102 ? -35.868 -10.890 61.651 1.00 93.00 102 PRO A N 1
ATOM 698 C CA . PRO A 1 102 ? -35.883 -12.224 62.240 1.00 93.00 102 PRO A CA 1
ATOM 699 C C . PRO A 1 102 ? -37.263 -12.581 62.812 1.00 93.00 102 PRO A C 1
ATOM 701 O O . PRO A 1 102 ? -38.016 -11.715 63.257 1.00 93.00 102 PRO A O 1
ATOM 704 N N . ALA A 1 103 ? -37.577 -13.879 62.829 1.00 94.00 103 ALA A N 1
ATOM 705 C CA . ALA A 1 103 ? -38.799 -14.390 63.442 1.00 94.00 103 ALA A CA 1
ATOM 706 C C . ALA A 1 103 ? -38.787 -14.185 64.967 1.00 94.00 103 ALA A C 1
ATOM 708 O O . ALA A 1 103 ? -37.754 -14.338 65.621 1.00 94.00 103 ALA A O 1
ATOM 709 N N . VAL A 1 104 ? -39.955 -13.877 65.535 1.00 93.31 104 VAL A N 1
ATOM 710 C CA . VAL A 1 104 ? -40.141 -13.780 66.988 1.00 93.31 104 VAL A CA 1
ATOM 711 C C . VAL A 1 104 ? -40.180 -15.198 67.578 1.00 93.31 104 VAL A C 1
ATOM 713 O O . VAL A 1 104 ? -40.977 -16.013 67.107 1.00 93.31 104 VAL A O 1
ATOM 716 N N . PRO A 1 105 ? -39.352 -15.521 68.589 1.00 91.69 105 PRO A N 1
ATOM 717 C CA . PRO A 1 105 ? -39.419 -16.809 69.273 1.00 91.69 105 PRO A CA 1
ATOM 718 C C . PRO A 1 105 ? -40.786 -17.047 69.924 1.00 91.69 105 PRO A C 1
ATOM 720 O O . PRO A 1 105 ? -41.407 -16.121 70.448 1.00 91.69 105 PRO A O 1
ATOM 723 N N . ALA A 1 106 ? -41.237 -18.302 69.934 1.00 92.00 106 ALA A N 1
ATOM 724 C CA . ALA A 1 106 ? -42.434 -18.692 70.671 1.00 92.00 106 ALA A CA 1
ATOM 725 C C . ALA A 1 106 ? -42.228 -18.517 72.186 1.00 92.00 106 ALA A C 1
ATOM 727 O O . ALA A 1 106 ? -41.127 -18.714 72.704 1.00 92.00 106 ALA A O 1
ATOM 728 N N . SER A 1 107 ? -43.302 -18.164 72.898 1.00 92.38 107 SER A N 1
ATOM 729 C CA . SER A 1 107 ? -43.273 -18.091 74.360 1.00 92.38 107 SER A CA 1
ATOM 730 C C . SER A 1 107 ? -43.077 -19.495 74.959 1.00 92.38 107 SER A C 1
ATOM 732 O O . SER A 1 107 ? -43.650 -20.453 74.429 1.00 92.38 107 SER A O 1
ATOM 734 N N . PRO A 1 108 ? -42.285 -19.648 76.038 1.00 90.12 108 PRO A N 1
ATOM 735 C CA . PRO A 1 108 ? -42.135 -20.926 76.726 1.00 90.12 108 PRO A CA 1
ATOM 736 C C . PRO A 1 108 ? -43.480 -21.480 77.211 1.00 90.12 108 PRO A C 1
ATOM 738 O O . PRO A 1 108 ? -44.351 -20.729 77.650 1.00 90.12 108 PRO A O 1
ATOM 741 N N . ALA A 1 109 ? -43.630 -22.805 77.177 1.00 90.00 109 ALA A N 1
ATOM 742 C CA . ALA A 1 109 ? -44.777 -23.462 77.793 1.00 90.00 109 ALA A CA 1
ATOM 743 C C . ALA A 1 109 ? -44.739 -23.281 79.326 1.00 90.00 109 ALA A C 1
ATOM 745 O O . ALA A 1 109 ? -43.652 -23.313 79.914 1.00 90.00 109 ALA A O 1
ATOM 746 N N . PRO A 1 110 ? -45.897 -23.100 79.988 1.00 89.75 110 PRO A N 1
ATOM 747 C CA . PRO A 1 110 ? -45.956 -23.056 81.445 1.00 89.75 110 PRO A CA 1
ATOM 748 C C . PRO A 1 110 ? -45.498 -24.397 82.055 1.00 89.75 110 PRO A C 1
ATOM 750 O O . PRO A 1 110 ? -45.650 -25.442 81.415 1.00 89.75 110 PRO A O 1
ATOM 753 N N . PRO A 1 111 ? -44.943 -24.392 83.281 1.00 86.00 111 PRO A N 1
ATOM 754 C CA . PRO A 1 111 ? -44.517 -25.614 83.959 1.00 86.00 111 PRO A CA 1
ATOM 755 C C . PRO A 1 111 ? -45.695 -26.573 84.193 1.00 86.00 111 PRO A C 1
ATOM 757 O O . PRO A 1 111 ? -46.798 -26.144 84.531 1.00 86.00 111 PRO A O 1
ATOM 760 N N . ALA A 1 112 ? -45.446 -27.873 84.011 1.00 80.88 112 ALA A N 1
ATOM 761 C CA . ALA A 1 112 ? -46.402 -28.931 84.335 1.00 80.88 112 ALA A CA 1
ATOM 762 C C . ALA A 1 112 ? -46.476 -29.139 85.860 1.00 80.88 112 ALA A C 1
ATOM 764 O O . ALA A 1 112 ? -45.451 -29.050 86.537 1.00 80.88 112 ALA A O 1
ATOM 765 N N . ILE A 1 113 ? -47.690 -29.378 86.368 1.00 75.56 113 ILE A N 1
ATOM 766 C CA . ILE A 1 113 ? -48.012 -29.612 87.789 1.00 75.56 113 ILE A CA 1
ATOM 767 C C . ILE A 1 113 ? -47.739 -31.071 88.152 1.00 75.56 113 ILE A C 1
ATOM 769 O O . ILE A 1 113 ? -48.119 -31.943 87.336 1.00 75.56 113 ILE A O 1
#

Foldseek 3Di:
DVVVVVVVVVVVVVVVVVVVVPDDDPPDPPPDPPDDDPVVVVVVPPDPDPDDDDDDDDDDDDDDDDDDDDDDDDDDDDDDDDDDDDDDDDDDDDDDDDDDDDDDDDDDDDDDD

pLDDT: mean 79.13, std 16.35, range [47.25, 95.5]

Sequence (113 aa):
MQFFKSIVVAILALSAYATAAALPEPKASGNGLRMLTPAASHALRDEPAPAAPPAFPAPPALPAPPALLAPPALRAVPASPASPAVPASPASPAVPAYPAPPAVPASPAPPAI

Secondary structure (DSSP, 8-state):
-HHHHHHHHHHHHHHHHHHHTT-----------S---TTHHHHTSSS-PPPPPPPPPPPPPPPPPPPPPPPPPPPPPPPPPPPPPPPPPPPPPPPPPPPPPPPPPPPPPPPP-